Protein AF-F1DB81-F1 (afdb_monomer)

Nearest PDB structures (foldseek):
  1gcc-assembly1_A  TM=9.177E-01  e=5.065E-04  Arabidopsis thaliana
  7et4-assembly3_G  TM=6.475E-01  e=7.269E-04  Arabidopsis thaliana
  7et4-assembly2_D  TM=6.167E-01  e=5.065E-04  Arabidopsis thaliana

Foldseek 3Di:
DDDDDDDDDPPPPPPPPQQDDPQAPQWGADDPPRKIWGWDDQPPDPPDIQTLDIDNDSVLSLLLRQLLQCLRCVDDDRPGSDPCSVVQQPRDHVVVDPDSVVSSVSSVVSSVVSVVVVVVVVVVVVDPDDDDDDDDDDDDDDDDDDDDDDDDDDDDDDDDDDDD

Solvent-accessible surface area (backbone atoms only — not comparable to full-atom values): 10761 Å² total; per-residue (Å²): 136,87,82,79,77,82,78,81,73,77,81,76,78,68,78,74,70,74,42,52,47,92,83,43,61,50,23,28,53,54,75,91,83,64,34,18,28,22,49,44,76,49,84,94,46,93,85,47,67,47,77,64,52,76,32,82,42,66,65,60,18,24,49,38,40,31,37,43,44,46,27,68,38,66,87,55,95,63,91,53,79,53,79,64,49,74,78,66,38,81,56,66,52,36,86,75,56,92,46,72,67,54,49,36,50,53,27,49,52,37,45,51,53,44,53,53,51,51,57,53,54,59,54,51,78,77,46,93,71,80,90,76,83,86,73,84,86,79,92,77,88,79,84,79,84,88,87,81,83,88,82,86,86,83,86,88,77,89,81,91,83,91,90,137

Structure (mmCIF, N/CA/C/O backbone):
data_AF-F1DB81-F1
#
_entry.id   AF-F1DB81-F1
#
loop_
_atom_site.group_PDB
_atom_site.id
_atom_site.type_symbol
_atom_site.label_atom_id
_atom_site.label_alt_id
_atom_site.label_comp_id
_atom_site.label_asym_id
_atom_site.label_entity_id
_atom_site.label_seq_id
_atom_site.pdbx_PDB_ins_code
_atom_site.Cartn_x
_atom_site.Cartn_y
_atom_site.Cartn_z
_atom_site.occupancy
_atom_site.B_iso_or_equiv
_atom_site.auth_seq_id
_atom_site.auth_comp_id
_atom_site.auth_asym_id
_atom_site.auth_atom_id
_atom_site.pdbx_PDB_model_num
ATOM 1 N N . VAL A 1 1 ? -4.536 -65.938 -5.714 1.00 48.25 1 VAL A N 1
ATOM 2 C CA . VAL A 1 1 ? -4.095 -64.899 -4.754 1.00 48.25 1 VAL A CA 1
ATOM 3 C C . VAL A 1 1 ? -4.473 -63.553 -5.351 1.00 48.25 1 VAL A C 1
ATOM 5 O O . VAL A 1 1 ? -3.865 -63.146 -6.329 1.00 48.25 1 VAL A O 1
ATOM 8 N N . CYS A 1 2 ? -5.563 -62.946 -4.883 1.00 40.62 2 CYS A N 1
ATOM 9 C CA . CYS A 1 2 ? -6.112 -61.720 -5.467 1.00 40.62 2 CYS A CA 1
ATOM 10 C C . CYS A 1 2 ? -5.434 -60.512 -4.812 1.00 40.62 2 CYS A C 1
ATOM 12 O O . CYS A 1 2 ? -5.670 -60.234 -3.641 1.00 40.62 2 CYS A O 1
ATOM 14 N N . THR A 1 3 ? -4.568 -59.813 -5.540 1.00 50.75 3 THR A N 1
ATOM 15 C CA . THR A 1 3 ? -3.914 -58.591 -5.060 1.00 50.75 3 THR A CA 1
ATOM 16 C C . THR A 1 3 ? -4.859 -57.403 -5.237 1.00 50.75 3 THR A C 1
ATOM 18 O O . THR A 1 3 ? -5.070 -56.932 -6.354 1.00 50.75 3 THR A O 1
ATOM 21 N N . SER A 1 4 ? -5.458 -56.929 -4.144 1.00 53.84 4 SER A N 1
ATOM 22 C C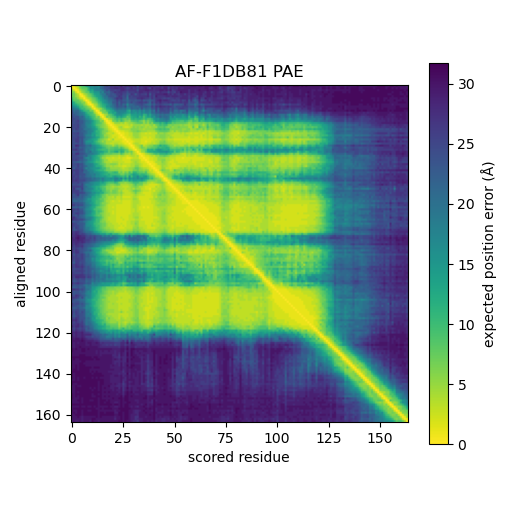A . SER A 1 4 ? -6.264 -55.705 -4.124 1.00 53.84 4 SER A CA 1
ATOM 23 C C . SER A 1 4 ? -5.370 -54.476 -4.315 1.00 53.84 4 SER A C 1
ATOM 25 O O . SER A 1 4 ? -4.452 -54.249 -3.526 1.00 53.84 4 SER A O 1
ATOM 27 N N . ALA A 1 5 ? -5.644 -53.670 -5.341 1.00 66.81 5 ALA A N 1
ATOM 28 C CA . ALA A 1 5 ? -4.980 -52.385 -5.546 1.00 66.81 5 ALA A CA 1
ATOM 29 C C . ALA A 1 5 ? -5.318 -51.398 -4.403 1.00 66.81 5 ALA A C 1
ATOM 31 O O . ALA A 1 5 ? -6.472 -51.358 -3.965 1.00 66.81 5 ALA A O 1
ATOM 32 N N . PRO A 1 6 ? -4.363 -50.580 -3.920 1.00 58.59 6 PRO A N 1
ATOM 33 C CA . PRO A 1 6 ? -4.634 -49.621 -2.857 1.00 58.59 6 PRO A CA 1
ATOM 34 C C . PRO A 1 6 ? -5.551 -48.495 -3.355 1.00 58.59 6 PRO A C 1
ATOM 36 O O . PRO A 1 6 ? -5.343 -47.911 -4.421 1.00 58.59 6 PRO A O 1
ATOM 39 N N . GLY A 1 7 ? -6.583 -48.195 -2.562 1.00 63.72 7 GLY A N 1
ATOM 40 C CA . GLY A 1 7 ? -7.580 -47.170 -2.857 1.00 63.72 7 GLY A CA 1
ATOM 41 C C . GLY A 1 7 ? -6.959 -45.787 -3.057 1.00 63.72 7 GLY A C 1
ATOM 42 O O . GLY A 1 7 ? -6.124 -45.332 -2.274 1.00 63.72 7 GLY A O 1
ATOM 43 N N . LYS A 1 8 ? -7.393 -45.098 -4.117 1.00 62.91 8 LYS A N 1
ATOM 44 C CA . LYS A 1 8 ? -7.055 -43.696 -4.387 1.00 62.91 8 LYS A CA 1
ATOM 45 C C . LYS A 1 8 ? -7.498 -42.849 -3.192 1.00 62.91 8 LYS A C 1
ATOM 47 O O . LYS A 1 8 ? -8.693 -42.723 -2.932 1.00 62.91 8 LYS A O 1
ATOM 52 N N . ARG A 1 9 ? -6.535 -42.279 -2.462 1.00 63.41 9 ARG A N 1
ATOM 53 C CA . ARG A 1 9 ? -6.805 -41.310 -1.389 1.00 63.41 9 ARG A CA 1
ATOM 54 C C . ARG A 1 9 ? -7.651 -40.177 -1.986 1.00 63.41 9 ARG A C 1
ATOM 56 O O . ARG A 1 9 ? -7.268 -39.672 -3.045 1.00 63.41 9 ARG A O 1
ATOM 63 N N . PRO A 1 10 ? -8.769 -39.766 -1.361 1.00 59.22 10 PRO A N 1
ATOM 64 C CA . PRO A 1 10 ? -9.491 -38.591 -1.822 1.00 59.22 10 PRO A CA 1
ATOM 65 C C . PRO A 1 10 ? -8.510 -37.421 -1.791 1.00 59.22 10 PRO A C 1
ATOM 67 O O . PRO A 1 10 ? -7.851 -37.195 -0.773 1.00 59.22 10 PRO A O 1
ATOM 70 N N . ALA A 1 11 ? -8.354 -36.733 -2.924 1.00 59.81 11 ALA A N 1
ATOM 71 C CA . ALA A 1 11 ? -7.532 -35.539 -3.007 1.00 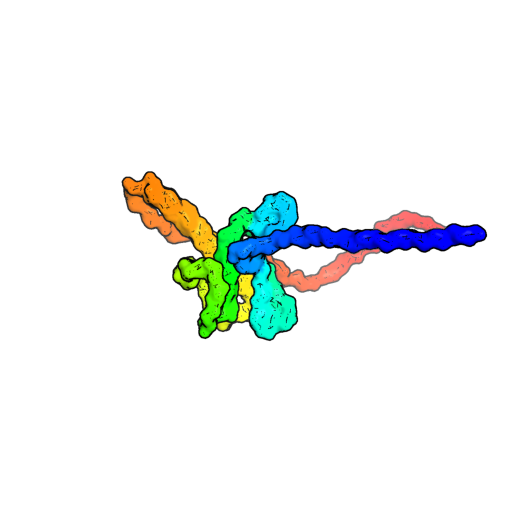59.81 11 ALA A CA 1
ATOM 72 C C . ALA A 1 11 ? -8.048 -34.568 -1.944 1.00 59.81 11 ALA A C 1
ATOM 74 O O . ALA A 1 11 ? -9.141 -34.014 -2.066 1.00 59.81 11 ALA A O 1
ATOM 75 N N . GLY A 1 12 ? -7.298 -34.443 -0.848 1.00 56.59 12 GLY A N 1
ATOM 76 C CA . GLY A 1 12 ? -7.622 -33.520 0.218 1.00 56.59 12 GLY A CA 1
ATOM 77 C C . GLY A 1 12 ? -7.656 -32.135 -0.398 1.00 56.59 12 GLY A C 1
ATOM 78 O O . GLY A 1 12 ? -6.609 -31.588 -0.735 1.00 56.59 12 GLY A O 1
ATOM 79 N N . ARG A 1 13 ? -8.859 -31.579 -0.567 1.00 59.16 13 ARG A N 1
ATOM 80 C CA . ARG A 1 13 ? -9.056 -30.153 -0.800 1.00 59.16 13 ARG A CA 1
ATOM 81 C C . ARG A 1 13 ? -8.531 -29.477 0.454 1.00 59.16 13 ARG A C 1
ATOM 83 O O . ARG A 1 13 ? -9.271 -29.274 1.416 1.00 59.16 13 ARG A O 1
ATOM 90 N N . THR A 1 14 ? -7.226 -29.213 0.481 1.00 56.59 14 THR A N 1
ATOM 91 C CA . THR A 1 14 ? -6.624 -28.354 1.484 1.00 56.59 14 THR A CA 1
ATOM 92 C C . THR A 1 14 ? -7.447 -27.085 1.418 1.00 56.59 14 THR A C 1
ATOM 94 O O . THR A 1 14 ? -7.587 -26.474 0.356 1.00 56.59 14 THR A O 1
ATOM 97 N N . LYS A 1 15 ? -8.137 -26.760 2.517 1.00 54.84 15 LYS A N 1
ATOM 98 C CA . LYS A 1 15 ? -8.812 -25.474 2.627 1.00 54.84 15 LYS A CA 1
ATOM 99 C C . LYS A 1 15 ? -7.695 -24.462 2.459 1.00 54.84 15 LYS A C 1
ATOM 101 O O . LYS A 1 15 ? -6.912 -24.271 3.387 1.00 54.84 15 LYS A O 1
ATOM 106 N N . PHE A 1 16 ? -7.554 -23.923 1.250 1.00 58.94 16 PHE A N 1
ATOM 107 C CA . PHE A 1 16 ? -6.657 -22.822 0.978 1.00 58.94 16 PHE A CA 1
ATOM 108 C C . PHE A 1 16 ? -7.147 -21.737 1.916 1.00 58.94 16 PHE A C 1
ATOM 110 O O . PHE A 1 16 ? -8.211 -21.160 1.699 1.00 58.94 16 PHE A O 1
ATOM 117 N N . ARG A 1 17 ? -6.467 -21.591 3.057 1.00 64.19 17 ARG A N 1
ATOM 118 C CA . ARG A 1 17 ? -6.752 -20.516 3.993 1.00 64.19 17 ARG A CA 1
ATOM 119 C C . ARG A 1 17 ? -6.442 -19.290 3.171 1.00 64.19 17 ARG A C 1
ATOM 121 O O . ARG A 1 17 ? -5.277 -19.048 2.860 1.00 64.19 17 ARG A O 1
ATOM 128 N N . GLU A 1 18 ? -7.489 -18.622 2.711 1.00 69.38 18 GLU A N 1
ATOM 129 C CA . GLU A 1 18 ? -7.356 -17.397 1.958 1.00 69.38 18 GLU A CA 1
ATOM 130 C C . GLU A 1 18 ? -6.604 -16.434 2.870 1.00 69.38 18 GLU A C 1
ATOM 132 O O . GLU A 1 18 ? -7.125 -15.927 3.856 1.00 69.38 18 GLU A O 1
ATOM 137 N N . THR A 1 19 ? -5.301 -16.308 2.618 1.00 78.69 19 THR A N 1
ATOM 138 C CA . THR A 1 19 ? -4.428 -15.426 3.397 1.00 78.69 19 THR A CA 1
ATOM 139 C C . THR A 1 19 ? -4.654 -13.979 3.001 1.00 78.69 19 THR A C 1
ATOM 141 O O . THR A 1 19 ? -4.080 -13.100 3.623 1.00 78.69 19 THR A O 1
ATOM 144 N N . ARG A 1 20 ? -5.452 -13.719 1.961 1.00 82.50 20 ARG A N 1
ATOM 145 C CA . ARG A 1 20 ? -5.791 -12.382 1.485 1.00 82.50 20 ARG A CA 1
ATOM 146 C C . ARG A 1 20 ? -6.930 -11.811 2.312 1.00 82.50 20 ARG A C 1
ATOM 148 O O . ARG A 1 20 ? -7.824 -12.541 2.731 1.00 82.50 20 ARG A O 1
ATOM 155 N N . HIS A 1 21 ? -6.888 -10.505 2.523 1.00 81.62 21 HIS A N 1
ATOM 156 C CA . HIS A 1 21 ? -8.014 -9.801 3.108 1.00 81.62 21 HIS A CA 1
ATOM 157 C C . HIS A 1 21 ? -9.181 -9.760 2.094 1.00 81.62 21 HIS A C 1
ATOM 159 O O . HIS A 1 21 ? -8.929 -9.500 0.918 1.00 81.62 21 HIS A O 1
ATOM 165 N N . PRO A 1 22 ? -10.442 -10.020 2.499 1.00 81.50 22 PRO A N 1
ATOM 166 C CA . PRO A 1 22 ? -11.581 -10.017 1.572 1.00 81.50 22 PRO A CA 1
ATOM 167 C C . PRO A 1 22 ? -11.945 -8.611 1.066 1.00 81.50 22 PRO A C 1
ATOM 169 O O . PRO A 1 22 ? -12.449 -8.473 -0.042 1.00 81.50 22 PRO A O 1
ATOM 172 N N . VAL A 1 23 ? -11.687 -7.580 1.877 1.00 86.56 23 VAL A N 1
ATOM 173 C CA . VAL A 1 23 ? -11.967 -6.167 1.549 1.00 86.56 23 VAL A CA 1
ATOM 174 C C . VAL A 1 23 ? -10.769 -5.485 0.878 1.00 86.56 23 VAL A C 1
ATOM 176 O O . VAL A 1 23 ? -10.869 -5.029 -0.257 1.00 86.56 23 VAL A O 1
ATOM 179 N N . TYR A 1 24 ? -9.621 -5.437 1.562 1.00 87.44 24 TYR A N 1
ATOM 180 C CA . TYR A 1 24 ? -8.445 -4.708 1.099 1.00 87.44 24 TYR A CA 1
ATOM 181 C C . TYR A 1 24 ? -7.582 -5.476 0.093 1.00 87.44 24 TYR A C 1
ATOM 183 O O . TYR A 1 24 ? -7.238 -6.649 0.272 1.00 87.44 24 TYR A O 1
ATOM 191 N N . ARG A 1 25 ? -7.159 -4.772 -0.956 1.00 85.94 25 ARG A N 1
ATOM 192 C CA . ARG A 1 25 ? -6.265 -5.267 -2.003 1.00 85.94 25 ARG A CA 1
ATOM 193 C C . ARG A 1 25 ? -4.816 -5.240 -1.531 1.00 85.94 25 ARG A C 1
ATOM 195 O O . ARG A 1 25 ? -4.398 -4.363 -0.788 1.00 85.94 25 ARG A O 1
ATOM 202 N N . GLY A 1 26 ? -4.037 -6.231 -1.965 1.00 86.06 26 GLY A N 1
ATOM 203 C CA . GLY A 1 26 ? -2.606 -6.333 -1.642 1.00 86.06 26 GLY A CA 1
ATOM 204 C C . GLY A 1 26 ? -2.286 -6.686 -0.185 1.00 86.06 26 GLY A C 1
ATOM 205 O O . GLY A 1 26 ? -1.126 -6.952 0.123 1.00 86.06 26 GLY A O 1
ATOM 206 N N . VAL A 1 27 ? -3.297 -6.775 0.685 1.00 90.38 27 VAL A N 1
ATOM 207 C CA . VAL A 1 27 ? -3.147 -7.130 2.097 1.00 90.38 27 VAL A CA 1
ATOM 208 C C . VAL A 1 27 ? -3.250 -8.639 2.290 1.00 90.38 27 VAL A C 1
ATOM 210 O O . VAL A 1 27 ? -4.198 -9.297 1.8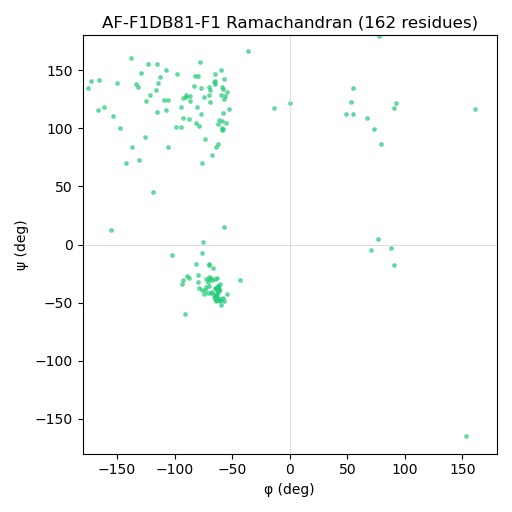42 1.00 90.38 27 VAL A O 1
ATOM 213 N N . ARG A 1 28 ? -2.261 -9.209 2.978 1.00 89.06 28 ARG A N 1
ATOM 214 C CA . ARG A 1 28 ? -2.196 -10.635 3.299 1.00 89.06 28 ARG A CA 1
ATOM 215 C C . ARG A 1 28 ? -1.827 -10.851 4.757 1.00 89.06 28 ARG A C 1
ATOM 217 O O . ARG A 1 28 ? -0.922 -10.210 5.269 1.00 89.06 28 ARG A O 1
ATOM 224 N N . ARG A 1 29 ? -2.476 -11.802 5.419 1.00 87.06 29 ARG A N 1
ATOM 225 C CA . ARG A 1 29 ? -2.147 -12.208 6.783 1.00 87.06 29 ARG A CA 1
ATOM 226 C C . ARG A 1 29 ? -1.052 -13.269 6.757 1.00 87.06 29 ARG A C 1
ATOM 228 O O . ARG A 1 29 ? -1.215 -14.312 6.115 1.00 87.06 29 ARG A O 1
ATOM 235 N N . ARG A 1 30 ? 0.066 -13.012 7.439 1.00 82.06 30 ARG A N 1
ATOM 236 C CA . ARG A 1 30 ? 1.189 -13.954 7.548 1.00 82.06 30 ARG A CA 1
ATOM 237 C C . ARG A 1 30 ? 1.256 -14.514 8.967 1.00 82.06 30 ARG A C 1
ATOM 239 O O . ARG A 1 30 ? 1.369 -13.776 9.937 1.00 82.06 30 ARG A O 1
ATOM 246 N N . GLY A 1 31 ? 1.231 -15.843 9.063 1.00 76.94 31 GLY A N 1
ATOM 247 C CA . GLY A 1 31 ? 1.359 -16.568 10.327 1.00 76.94 31 GLY A CA 1
ATOM 248 C C . GLY A 1 31 ? 0.092 -16.585 11.188 1.00 76.94 31 GLY A C 1
ATOM 249 O O . GLY A 1 31 ? -0.955 -16.047 10.828 1.00 76.94 31 GLY A O 1
ATOM 250 N N . ASN A 1 32 ? 0.203 -17.249 12.340 1.00 71.50 32 ASN A N 1
ATOM 251 C CA . ASN A 1 32 ? -0.880 -17.357 13.323 1.00 71.50 32 ASN A CA 1
ATOM 252 C C . ASN A 1 32 ? -0.983 -16.113 14.222 1.00 71.50 32 ASN A C 1
ATOM 254 O O . ASN A 1 32 ? -2.021 -15.903 14.833 1.00 71.50 32 ASN A O 1
ATOM 258 N N . ALA A 1 33 ? 0.064 -15.282 14.257 1.00 73.75 33 ALA A N 1
ATOM 259 C CA . ALA A 1 33 ? 0.179 -14.093 15.103 1.00 73.75 33 ALA A CA 1
ATOM 260 C C . ALA A 1 33 ? -0.653 -12.885 14.625 1.00 73.75 33 ALA A C 1
ATOM 262 O O . ALA A 1 33 ? -0.573 -11.818 15.214 1.00 73.75 33 ALA A O 1
ATOM 263 N N . GLY A 1 34 ? -1.420 -13.020 13.539 1.00 80.69 34 GLY A N 1
ATOM 264 C CA . GLY A 1 34 ? -2.315 -11.957 13.072 1.00 80.69 34 GLY A CA 1
ATOM 265 C C . GLY A 1 34 ? -1.645 -10.790 12.337 1.00 80.69 34 GLY A C 1
ATOM 266 O O . GLY A 1 34 ? -2.353 -9.873 11.947 1.00 80.69 34 GLY A O 1
ATOM 267 N N . ARG A 1 35 ? -0.330 -10.836 12.077 1.00 88.88 35 ARG A N 1
ATOM 268 C CA . ARG A 1 35 ? 0.391 -9.772 11.356 1.00 88.88 35 ARG A CA 1
ATOM 269 C C . ARG A 1 35 ? -0.075 -9.647 9.904 1.00 88.88 35 ARG A C 1
ATOM 271 O O . ARG A 1 35 ? -0.232 -10.651 9.192 1.00 88.88 35 ARG A O 1
ATOM 278 N N . TRP A 1 36 ? -0.224 -8.407 9.452 1.00 90.38 36 TRP A N 1
ATOM 279 C CA . TRP A 1 36 ? -0.595 -8.065 8.085 1.00 90.38 36 TRP A CA 1
ATOM 280 C C . TRP A 1 36 ? 0.638 -7.716 7.264 1.00 90.38 36 TRP A C 1
ATOM 282 O O . TRP A 1 36 ? 1.634 -7.206 7.763 1.00 90.38 36 TRP A O 1
ATOM 292 N N . VAL A 1 37 ? 0.600 -8.039 5.983 1.00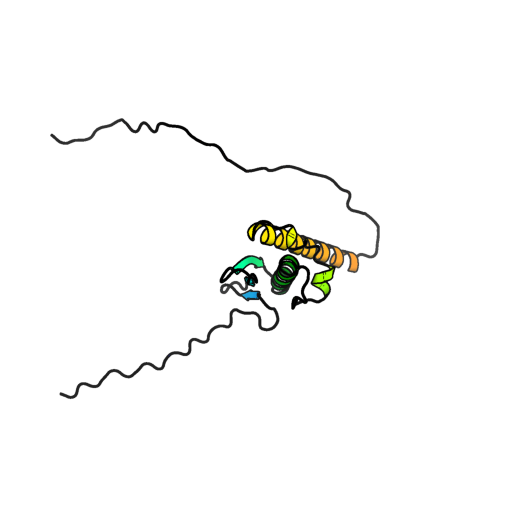 89.81 37 VAL A N 1
ATOM 293 C CA . VAL A 1 37 ? 1.687 -7.826 5.033 1.00 89.81 37 VAL A CA 1
ATOM 294 C C . VAL A 1 37 ? 1.099 -7.170 3.805 1.00 89.81 37 VAL A C 1
ATOM 296 O O . VAL A 1 37 ? 0.061 -7.623 3.318 1.00 89.81 37 VAL A O 1
ATOM 299 N N . CYS A 1 38 ? 1.775 -6.147 3.290 1.00 91.38 38 CYS A N 1
ATOM 300 C CA . CYS A 1 38 ? 1.409 -5.545 2.018 1.00 91.38 38 CYS A CA 1
ATOM 301 C C . CYS A 1 38 ? 2.395 -5.958 0.919 1.00 91.38 38 CYS A C 1
ATOM 303 O O . CYS A 1 38 ? 3.612 -5.791 1.048 1.00 91.38 38 CYS A O 1
ATOM 305 N N . GLU A 1 39 ? 1.849 -6.533 -0.151 1.00 87.94 39 GLU A N 1
ATOM 306 C CA . GLU A 1 39 ? 2.575 -6.959 -1.346 1.00 87.94 39 GLU A CA 1
ATOM 307 C C . GLU A 1 39 ? 1.939 -6.298 -2.574 1.00 87.94 39 GLU A C 1
ATOM 309 O O . GLU A 1 39 ? 0.747 -6.487 -2.844 1.00 87.94 39 GLU A O 1
ATOM 314 N N . VAL A 1 40 ? 2.738 -5.557 -3.344 1.00 87.31 40 VAL A N 1
ATOM 315 C CA . VAL A 1 40 ? 2.275 -4.836 -4.539 1.00 87.31 40 VAL A CA 1
ATOM 316 C C . VAL A 1 40 ? 2.924 -5.414 -5.785 1.00 87.31 40 VAL A C 1
ATOM 318 O O . VAL A 1 40 ? 4.106 -5.755 -5.796 1.00 87.31 40 VAL A O 1
ATOM 321 N N . ARG A 1 41 ? 2.145 -5.552 -6.860 1.00 82.94 41 ARG A N 1
ATOM 322 C CA . ARG A 1 41 ? 2.681 -5.927 -8.172 1.00 82.94 41 ARG A CA 1
ATOM 323 C C . ARG A 1 41 ? 3.055 -4.670 -8.929 1.00 82.94 41 ARG A C 1
ATOM 325 O O . ARG A 1 41 ? 2.207 -3.805 -9.111 1.00 82.94 41 ARG A O 1
ATOM 332 N N . VAL A 1 42 ? 4.292 -4.617 -9.403 1.00 79.06 42 VAL A N 1
ATOM 333 C CA . VAL A 1 42 ? 4.775 -3.477 -10.178 1.00 79.06 42 VAL A CA 1
ATOM 334 C C . VAL A 1 42 ? 4.291 -3.628 -11.625 1.00 79.06 42 VAL A C 1
ATOM 336 O O . VAL A 1 42 ? 4.645 -4.619 -12.276 1.00 79.06 42 VAL A O 1
ATOM 339 N N . PRO A 1 43 ? 3.475 -2.698 -12.154 1.00 70.56 43 PRO A N 1
ATOM 340 C CA . PRO A 1 43 ? 3.119 -2.711 -13.566 1.00 70.56 43 PRO A CA 1
ATOM 341 C C . PRO A 1 43 ? 4.370 -2.428 -14.412 1.00 70.56 43 PRO A C 1
ATOM 343 O O . PRO A 1 43 ? 5.221 -1.627 -14.046 1.00 70.56 43 PRO A O 1
ATOM 346 N N . GLY A 1 44 ? 4.528 -3.128 -15.536 1.00 68.62 44 GLY A N 1
ATOM 347 C CA . GLY A 1 44 ? 5.656 -2.923 -16.456 1.00 68.62 44 GLY A CA 1
ATOM 348 C C . GLY A 1 44 ? 6.908 -3.774 -16.196 1.00 68.62 44 GLY A C 1
ATOM 349 O O . GLY A 1 44 ? 7.679 -3.989 -17.129 1.00 68.62 44 GLY A O 1
ATOM 350 N N . ARG A 1 45 ? 7.090 -4.366 -15.005 1.00 70.00 45 ARG A N 1
ATOM 351 C CA . ARG A 1 45 ? 8.133 -5.388 -14.774 1.00 70.00 45 ARG A CA 1
ATOM 352 C C . ARG A 1 45 ? 7.510 -6.775 -14.631 1.00 70.00 45 ARG A C 1
ATOM 354 O O . ARG A 1 45 ? 6.751 -7.041 -13.701 1.00 70.00 45 ARG A O 1
ATOM 361 N N . ARG A 1 46 ? 7.820 -7.688 -15.561 1.00 60.62 46 ARG A N 1
ATOM 362 C CA . ARG A 1 46 ? 7.297 -9.065 -15.536 1.00 60.62 46 ARG A CA 1
ATOM 363 C C . ARG A 1 46 ? 7.762 -9.787 -14.267 1.00 60.62 46 ARG A C 1
ATOM 365 O O . ARG A 1 46 ? 8.917 -10.171 -14.156 1.00 60.62 46 ARG A O 1
ATOM 372 N N . GLY A 1 47 ? 6.834 -9.998 -13.335 1.00 68.19 47 GLY A N 1
ATOM 373 C CA . GLY A 1 47 ? 7.037 -10.840 -12.154 1.00 68.19 47 GLY A CA 1
ATOM 374 C C . GLY A 1 47 ? 7.630 -10.143 -10.927 1.00 68.19 47 GLY A C 1
ATOM 375 O O . GLY A 1 47 ? 7.710 -10.784 -9.879 1.00 68.19 47 GLY A O 1
ATOM 376 N N . SER A 1 48 ? 7.981 -8.857 -11.005 1.00 78.94 48 SER A N 1
ATOM 377 C CA . SER A 1 48 ? 8.500 -8.117 -9.850 1.00 78.94 48 SER A CA 1
ATOM 378 C C . SER A 1 48 ? 7.378 -7.784 -8.865 1.00 78.94 48 SER A C 1
ATOM 380 O O . SER A 1 48 ? 6.344 -7.212 -9.221 1.00 78.94 48 SER A O 1
ATOM 382 N N . ARG A 1 49 ? 7.589 -8.164 -7.606 1.00 84.88 49 ARG A N 1
ATOM 383 C CA . ARG A 1 49 ? 6.697 -7.880 -6.481 1.00 84.88 49 ARG A CA 1
ATOM 384 C C . ARG A 1 49 ? 7.452 -7.001 -5.506 1.00 84.88 49 ARG A C 1
ATOM 386 O O . ARG A 1 49 ? 8.592 -7.311 -5.175 1.00 84.88 49 ARG A O 1
ATOM 393 N N . LEU A 1 50 ? 6.807 -5.939 -5.053 1.00 86.50 50 LEU A N 1
ATOM 394 C CA . LEU A 1 50 ? 7.325 -5.083 -4.007 1.00 86.50 50 LEU A CA 1
ATOM 395 C C . LEU A 1 50 ? 6.758 -5.549 -2.670 1.00 86.50 50 LEU A C 1
ATOM 397 O O . LEU A 1 50 ? 5.541 -5.554 -2.468 1.00 86.50 50 LEU A O 1
ATOM 401 N N . TRP A 1 51 ? 7.645 -5.967 -1.773 1.00 88.44 51 TRP A N 1
ATOM 402 C CA . TRP A 1 51 ? 7.281 -6.256 -0.396 1.00 88.44 51 TRP A CA 1
ATOM 403 C C . TRP A 1 51 ? 7.513 -4.998 0.436 1.00 88.44 51 TRP A C 1
ATOM 405 O O . TRP A 1 51 ? 8.655 -4.618 0.664 1.00 88.44 51 TRP A O 1
ATOM 415 N N . LEU A 1 52 ? 6.431 -4.348 0.867 1.00 87.06 52 LEU A N 1
ATOM 416 C CA . LEU A 1 52 ? 6.519 -3.070 1.578 1.00 87.06 52 LEU A CA 1
ATOM 417 C C . LEU A 1 52 ? 6.956 -3.251 3.032 1.00 87.06 52 LEU A C 1
ATOM 419 O O . LEU A 1 52 ? 7.784 -2.504 3.542 1.00 87.06 52 LEU A O 1
ATOM 423 N N . GLY A 1 53 ? 6.449 -4.296 3.681 1.00 88.06 53 GLY A N 1
ATOM 424 C CA . GLY A 1 53 ? 6.751 -4.589 5.074 1.00 88.06 53 GLY A CA 1
ATOM 425 C C . GLY A 1 53 ? 5.625 -5.359 5.744 1.00 88.06 53 GLY A C 1
ATOM 426 O O . GLY A 1 53 ? 4.755 -5.933 5.079 1.00 88.06 53 GLY A O 1
ATOM 427 N N . THR A 1 54 ? 5.665 -5.393 7.072 1.00 90.56 54 THR A N 1
ATOM 428 C CA . THR A 1 54 ? 4.635 -6.022 7.900 1.00 90.56 54 THR A CA 1
ATOM 429 C C . THR A 1 54 ? 4.030 -5.002 8.847 1.00 90.56 54 THR A C 1
ATOM 431 O O . THR A 1 54 ? 4.768 -4.368 9.594 1.00 90.56 54 THR A O 1
ATOM 434 N N . PHE A 1 55 ? 2.709 -4.918 8.867 1.00 90.19 55 PHE A N 1
ATOM 435 C CA . PHE A 1 55 ? 1.931 -3.972 9.653 1.00 90.19 55 PHE A CA 1
ATOM 436 C C . PHE A 1 55 ? 1.088 -4.706 10.700 1.00 90.19 55 PHE A C 1
ATOM 438 O O . PHE A 1 55 ? 0.753 -5.887 10.538 1.00 90.19 55 PHE A O 1
ATOM 445 N N . ASP A 1 56 ? 0.752 -4.000 11.775 1.00 89.44 56 ASP A N 1
ATOM 446 C CA . ASP A 1 56 ? -0.117 -4.507 12.840 1.00 89.44 56 ASP A CA 1
ATOM 447 C C . ASP A 1 56 ? -1.599 -4.439 12.482 1.00 89.44 56 ASP A C 1
ATOM 449 O O . ASP A 1 56 ? -2.366 -5.333 12.839 1.00 89.44 56 ASP A O 1
ATOM 453 N N . THR A 1 57 ? -1.995 -3.434 11.702 1.00 90.69 57 THR A N 1
ATOM 454 C CA . THR A 1 57 ? -3.374 -3.238 11.250 1.00 90.69 57 THR A CA 1
ATOM 455 C C . THR A 1 57 ? -3.522 -3.563 9.764 1.00 90.69 57 THR A C 1
ATOM 457 O O . THR A 1 57 ? -2.580 -3.435 8.970 1.00 90.69 57 THR A O 1
ATOM 460 N N . ALA A 1 58 ? -4.716 -4.013 9.372 1.00 90.88 58 ALA A N 1
ATOM 461 C CA . ALA A 1 58 ? -5.023 -4.268 7.966 1.00 90.88 58 ALA A CA 1
ATOM 462 C C . ALA A 1 58 ? -5.136 -2.945 7.195 1.00 90.88 58 ALA A C 1
ATOM 464 O O . ALA A 1 58 ? -4.758 -2.866 6.028 1.00 90.88 58 ALA A O 1
ATOM 465 N N . GLU A 1 59 ? -5.602 -1.905 7.880 1.00 91.25 59 GLU A N 1
ATOM 466 C CA . GLU A 1 59 ? -5.800 -0.546 7.400 1.00 91.25 59 GLU A CA 1
ATOM 467 C C . GLU A 1 59 ? -4.465 0.107 7.034 1.00 91.25 59 GLU A C 1
ATOM 469 O O . GLU A 1 59 ? -4.336 0.639 5.934 1.00 91.25 59 GLU A O 1
ATOM 474 N N . ALA A 1 60 ? -3.443 0.010 7.896 1.00 90.69 60 ALA A N 1
ATOM 475 C CA . ALA A 1 60 ? -2.110 0.528 7.582 1.00 90.69 60 ALA A CA 1
ATOM 476 C C . ALA A 1 60 ? -1.494 -0.210 6.386 1.00 90.69 60 ALA A C 1
ATOM 478 O O . ALA A 1 60 ? -0.942 0.416 5.482 1.00 90.69 60 ALA A O 1
ATOM 479 N N . ALA A 1 61 ? -1.657 -1.537 6.322 1.00 92.69 61 ALA A N 1
ATOM 480 C CA . ALA A 1 61 ? -1.201 -2.320 5.175 1.00 92.69 61 ALA A CA 1
ATOM 481 C C . ALA A 1 61 ? -1.912 -1.916 3.871 1.00 92.69 61 ALA A C 1
ATOM 483 O O . ALA A 1 61 ? -1.281 -1.860 2.814 1.00 92.69 61 ALA A O 1
ATOM 484 N N . ALA A 1 62 ? -3.213 -1.632 3.936 1.00 91.81 62 ALA A N 1
ATOM 485 C CA . ALA A 1 62 ? -4.003 -1.169 2.802 1.00 91.81 62 ALA A CA 1
ATOM 486 C C . ALA A 1 62 ? -3.594 0.247 2.365 1.00 91.81 62 ALA A C 1
ATOM 488 O O . ALA A 1 62 ? -3.394 0.475 1.176 1.00 91.81 62 ALA A O 1
ATOM 489 N N . ARG A 1 63 ? -3.344 1.166 3.304 1.00 91.19 63 ARG A N 1
ATOM 490 C CA . ARG A 1 63 ? -2.817 2.506 2.989 1.00 91.19 63 ARG A CA 1
ATOM 491 C C . ARG A 1 63 ? -1.423 2.451 2.369 1.00 91.19 63 ARG A C 1
ATOM 493 O O . ARG A 1 63 ? -1.156 3.181 1.424 1.00 91.19 63 ARG A O 1
ATOM 500 N N . ALA A 1 64 ? -0.564 1.536 2.818 1.00 91.88 64 ALA A N 1
ATOM 501 C CA . ALA A 1 64 ? 0.725 1.295 2.172 1.00 91.88 64 ALA A CA 1
ATOM 502 C C . ALA A 1 64 ? 0.563 0.809 0.721 1.00 91.88 64 ALA A C 1
ATOM 504 O O . ALA A 1 64 ? 1.347 1.184 -0.155 1.00 91.88 64 ALA A O 1
ATOM 505 N N . ASN A 1 65 ? -0.477 0.009 0.439 1.00 90.38 65 ASN A N 1
ATOM 506 C CA . ASN A 1 65 ? -0.822 -0.365 -0.933 1.00 90.38 65 ASN A CA 1
ATOM 507 C C . ASN A 1 65 ? -1.162 0.878 -1.759 1.00 90.38 65 ASN A C 1
ATOM 509 O O . ASN A 1 65 ? -0.605 1.055 -2.838 1.00 90.38 65 ASN A O 1
ATOM 513 N N . ASP A 1 66 ? -2.016 1.745 -1.220 1.00 89.69 66 ASP A N 1
ATOM 514 C CA . ASP A 1 66 ? -2.500 2.940 -1.906 1.00 89.69 66 ASP A CA 1
ATOM 515 C C . ASP A 1 66 ? -1.364 3.932 -2.183 1.00 89.69 66 ASP A C 1
ATOM 517 O O . ASP A 1 66 ? -1.190 4.346 -3.328 1.00 89.69 66 ASP A O 1
ATOM 521 N N . ALA A 1 67 ? -0.511 4.207 -1.190 1.00 89.31 67 ALA A N 1
ATOM 522 C CA . ALA A 1 67 ? 0.713 4.996 -1.355 1.00 89.31 67 ALA A CA 1
ATOM 523 C C . ALA A 1 67 ? 1.614 4.438 -2.463 1.00 89.31 67 ALA A C 1
ATOM 525 O O . ALA A 1 67 ? 2.119 5.185 -3.295 1.00 89.31 67 ALA A O 1
ATOM 526 N N . THR A 1 68 ? 1.778 3.116 -2.527 1.00 88.50 68 THR A N 1
ATOM 527 C CA . THR A 1 68 ? 2.574 2.485 -3.589 1.00 88.50 68 THR A CA 1
ATOM 528 C C . THR A 1 68 ? 1.916 2.634 -4.952 1.00 88.50 68 THR A C 1
ATOM 530 O O . THR A 1 68 ? 2.593 2.859 -5.948 1.00 88.50 68 THR A O 1
ATOM 533 N N . MET A 1 69 ? 0.597 2.486 -5.031 1.00 85.44 69 MET A N 1
ATOM 534 C CA . MET A 1 69 ? -0.129 2.641 -6.287 1.00 85.44 69 MET A CA 1
ATOM 535 C C . MET A 1 69 ? -0.041 4.081 -6.800 1.00 85.44 69 MET A C 1
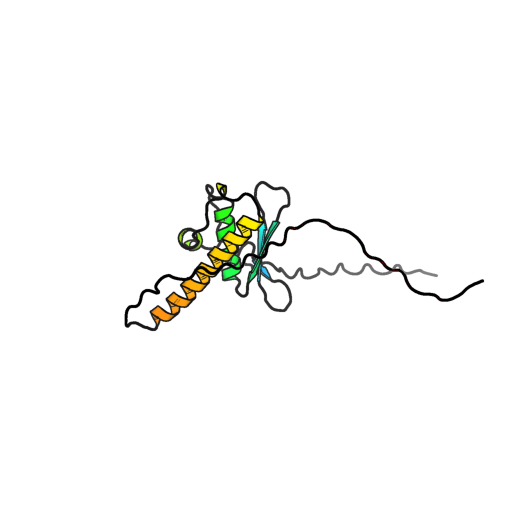ATOM 537 O O . MET A 1 69 ? 0.133 4.268 -8.001 1.00 85.44 69 MET A O 1
ATOM 541 N N . ILE A 1 70 ? -0.079 5.071 -5.906 1.00 83.81 70 ILE A N 1
ATOM 542 C CA . ILE A 1 70 ? 0.176 6.483 -6.222 1.00 83.81 70 ILE A CA 1
ATOM 543 C C . ILE A 1 70 ? 1.625 6.662 -6.700 1.00 83.81 70 ILE A C 1
ATOM 545 O O . ILE A 1 70 ? 1.852 7.214 -7.778 1.00 83.81 70 ILE A O 1
ATOM 549 N N . ALA A 1 71 ? 2.591 6.102 -5.963 1.00 84.25 71 ALA A N 1
ATOM 550 C CA . ALA A 1 71 ? 4.012 6.148 -6.305 1.00 84.25 71 ALA A CA 1
ATOM 551 C C . ALA A 1 71 ? 4.325 5.497 -7.654 1.00 84.25 71 ALA A C 1
ATOM 553 O O . ALA A 1 71 ? 5.243 5.926 -8.330 1.00 84.25 71 ALA A O 1
ATOM 554 N N . LEU A 1 72 ? 3.614 4.438 -8.050 1.00 81.19 72 LEU A N 1
ATOM 555 C CA . LEU A 1 72 ? 3.891 3.702 -9.287 1.00 81.19 72 LEU A CA 1
ATOM 556 C C . LEU A 1 72 ? 3.077 4.213 -10.483 1.00 81.19 72 LEU A C 1
ATOM 558 O O . LEU A 1 72 ? 3.552 4.131 -11.614 1.00 81.19 72 LEU A O 1
ATOM 562 N N . ASN A 1 73 ? 1.870 4.737 -10.257 1.00 75.44 73 ASN A N 1
ATOM 563 C CA . ASN A 1 73 ? 0.919 5.105 -11.310 1.00 75.44 73 ASN A CA 1
ATOM 564 C C . ASN A 1 73 ? 0.575 6.600 -11.296 1.00 75.44 73 ASN A C 1
ATOM 566 O O . ASN A 1 73 ? -0.594 6.947 -11.461 1.00 75.44 73 ASN A O 1
ATOM 570 N N . ALA A 1 74 ? 1.575 7.475 -11.163 1.00 58.38 74 ALA A N 1
ATOM 571 C CA . ALA A 1 74 ? 1.454 8.938 -11.038 1.00 58.38 74 ALA A CA 1
ATOM 572 C C . ALA A 1 74 ? 0.710 9.697 -12.178 1.00 58.38 74 ALA A C 1
ATOM 574 O O . ALA A 1 74 ? 0.807 10.915 -12.274 1.00 58.38 74 ALA A O 1
ATOM 575 N N . GLY A 1 75 ? -0.041 9.012 -13.045 1.00 52.84 75 GLY A N 1
ATOM 576 C CA . GLY A 1 75 ? -0.901 9.612 -14.069 1.00 52.84 75 GLY A CA 1
ATOM 577 C C . GLY A 1 75 ? -2.077 8.740 -14.535 1.00 52.84 75 GLY A C 1
ATOM 578 O O . GLY A 1 75 ? -2.679 9.052 -15.558 1.00 52.84 75 GLY A O 1
ATOM 579 N N . GLY A 1 76 ? -2.410 7.643 -13.841 1.00 58.00 76 GLY A N 1
ATOM 580 C CA . GLY A 1 76 ? -3.535 6.767 -14.196 1.00 58.00 76 GLY A CA 1
ATOM 581 C C . GLY A 1 76 ? -4.537 6.612 -13.053 1.00 58.00 76 GLY A C 1
ATOM 582 O O . GLY A 1 76 ? -4.168 6.746 -11.891 1.00 58.00 76 GLY A O 1
ATOM 583 N N . ALA A 1 77 ? -5.797 6.290 -13.372 1.00 59.12 77 ALA A N 1
ATOM 584 C CA . ALA A 1 77 ? -6.822 5.951 -12.382 1.00 59.12 77 ALA A CA 1
ATOM 585 C C . ALA A 1 77 ? -6.438 4.656 -11.640 1.00 59.12 77 ALA A C 1
ATOM 587 O O . ALA A 1 77 ? -6.832 3.550 -12.017 1.00 59.12 77 ALA A O 1
ATOM 588 N N . ALA A 1 78 ? -5.603 4.784 -10.612 1.00 67.50 78 ALA A N 1
ATOM 589 C CA . ALA A 1 78 ? -5.235 3.683 -9.748 1.00 67.50 78 ALA A CA 1
ATOM 590 C C . ALA A 1 78 ? -6.446 3.293 -8.893 1.00 67.50 78 ALA A C 1
ATOM 592 O O . ALA A 1 78 ? -7.064 4.135 -8.247 1.00 67.50 78 ALA A O 1
ATOM 593 N N . CYS A 1 79 ? -6.798 2.007 -8.883 1.00 74.69 79 CYS A N 1
ATOM 594 C CA . CYS A 1 79 ? -7.813 1.497 -7.967 1.00 74.69 79 CYS A CA 1
ATOM 595 C C . CYS A 1 79 ? -7.233 1.441 -6.548 1.00 74.69 79 CYS A C 1
ATOM 597 O O . CYS A 1 79 ? -6.625 0.433 -6.181 1.00 74.69 79 CYS A O 1
ATOM 599 N N . LEU A 1 80 ? -7.408 2.524 -5.792 1.00 85.44 80 LEU A N 1
ATOM 600 C CA . LEU A 1 80 ? -7.042 2.622 -4.378 1.00 85.44 80 LEU A CA 1
ATOM 601 C C . LEU A 1 80 ? -8.088 1.921 -3.496 1.00 85.44 80 LEU A C 1
ATOM 603 O O . LEU A 1 80 ? -9.234 1.720 -3.908 1.00 85.44 80 LEU A O 1
ATOM 607 N N . ASN A 1 81 ? -7.687 1.516 -2.293 1.00 86.31 81 ASN A N 1
ATOM 608 C CA . ASN A 1 81 ? -8.585 0.982 -1.273 1.00 86.31 81 ASN A CA 1
ATOM 609 C C . ASN A 1 81 ? -9.333 2.107 -0.551 1.00 86.31 81 ASN A C 1
ATOM 611 O O . ASN A 1 81 ? -10.512 1.941 -0.241 1.00 86.31 81 ASN A O 1
ATOM 615 N N . PHE A 1 82 ? -8.663 3.237 -0.316 1.00 85.88 82 PHE A N 1
ATOM 616 C CA . PHE A 1 82 ? -9.244 4.433 0.282 1.00 85.88 82 PHE A CA 1
ATOM 617 C C . PHE A 1 82 ? -9.290 5.585 -0.731 1.00 85.88 82 PHE A C 1
ATOM 619 O O . PHE A 1 82 ? -8.402 5.739 -1.564 1.00 85.88 82 PHE A O 1
ATOM 626 N N . ALA A 1 83 ? -10.335 6.412 -0.669 1.00 82.00 83 ALA A N 1
ATOM 627 C CA . ALA A 1 83 ? -10.385 7.647 -1.455 1.00 82.00 83 ALA A CA 1
ATOM 628 C C . ALA A 1 83 ? -9.443 8.701 -0.847 1.00 82.00 83 ALA A C 1
ATOM 630 O O . ALA A 1 83 ? -8.642 9.312 -1.550 1.00 82.00 83 ALA A O 1
ATOM 631 N N . ASP A 1 84 ? -9.459 8.809 0.482 1.00 82.81 84 ASP A N 1
ATOM 632 C CA . ASP A 1 84 ? -8.718 9.816 1.246 1.00 82.81 84 ASP A CA 1
ATOM 633 C C . ASP A 1 84 ? -7.196 9.638 1.162 1.00 82.81 84 ASP A C 1
ATOM 635 O O . ASP A 1 84 ? -6.433 10.563 1.429 1.00 82.81 84 ASP A O 1
ATOM 639 N N . SER A 1 85 ? -6.716 8.446 0.794 1.00 79.56 85 SER A N 1
ATOM 640 C CA . SER A 1 85 ? -5.279 8.185 0.679 1.00 79.56 85 SER A CA 1
ATOM 641 C C . SER A 1 85 ? -4.606 9.030 -0.398 1.00 79.56 85 SER A C 1
ATOM 643 O O . SER A 1 85 ? -3.429 9.329 -0.254 1.00 79.56 85 SER A O 1
ATOM 645 N N . ALA A 1 86 ? -5.330 9.427 -1.449 1.00 75.50 86 ALA A N 1
ATOM 646 C CA . ALA A 1 86 ? -4.770 10.267 -2.506 1.00 75.50 86 ALA A CA 1
ATOM 647 C C . ALA A 1 86 ? -4.439 11.688 -2.020 1.00 75.50 86 ALA A C 1
ATOM 649 O O . ALA A 1 86 ? -3.499 12.297 -2.518 1.00 75.50 86 ALA A O 1
ATOM 650 N N . GLU A 1 87 ? -5.197 12.199 -1.048 1.00 73.25 87 GLU A N 1
ATOM 651 C CA . GLU A 1 87 ? -5.015 13.544 -0.492 1.00 73.25 87 GLU A CA 1
ATOM 652 C C . GLU A 1 87 ? -4.115 13.533 0.749 1.00 73.25 87 GLU A C 1
ATOM 654 O O . GLU A 1 87 ? -3.347 14.464 0.979 1.00 73.25 87 GLU A O 1
ATOM 659 N N . LEU A 1 88 ? -4.195 12.467 1.552 1.00 74.25 88 LEU A N 1
ATOM 660 C CA . LEU A 1 88 ? -3.507 12.377 2.841 1.00 74.25 88 LEU A CA 1
ATOM 661 C C . LEU A 1 88 ? -2.082 11.823 2.735 1.00 74.25 88 LEU A C 1
ATOM 663 O O . LEU A 1 88 ? -1.244 12.158 3.573 1.00 74.25 88 LEU A O 1
ATOM 667 N N . LEU A 1 89 ? -1.795 10.973 1.743 1.00 75.88 89 LEU A N 1
ATOM 668 C CA . LEU A 1 89 ? -0.461 10.402 1.546 1.00 75.88 89 LEU A CA 1
ATOM 669 C C . LEU A 1 89 ? 0.305 11.269 0.544 1.00 75.88 89 LEU A C 1
ATOM 671 O O . LEU A 1 89 ? 0.111 11.171 -0.666 1.00 75.88 89 LEU A O 1
ATOM 675 N N . ALA A 1 90 ? 1.199 12.113 1.059 1.00 68.81 90 ALA A N 1
ATOM 676 C CA . ALA A 1 90 ? 2.084 12.951 0.255 1.00 68.81 90 ALA A CA 1
ATOM 677 C C . ALA A 1 90 ? 3.239 12.117 -0.327 1.00 68.81 90 ALA A C 1
ATOM 679 O O . ALA A 1 90 ? 4.385 12.232 0.100 1.00 68.81 90 ALA A O 1
ATOM 680 N N . VAL A 1 91 ? 2.932 11.234 -1.278 1.00 71.81 91 VAL A N 1
ATOM 681 C CA . VAL A 1 91 ? 3.939 10.375 -1.912 1.00 71.81 91 VAL A CA 1
ATOM 682 C C . VAL A 1 91 ? 4.468 11.052 -3.179 1.00 71.81 91 VAL A C 1
ATOM 684 O O . VAL A 1 91 ? 3.663 11.419 -4.041 1.00 71.81 91 VAL A O 1
ATOM 687 N N . PRO A 1 92 ? 5.796 11.232 -3.324 1.00 67.00 92 PRO A N 1
ATOM 688 C CA . PRO A 1 92 ? 6.360 11.813 -4.532 1.00 67.00 92 PRO A CA 1
ATOM 689 C C . PRO A 1 92 ? 6.025 10.993 -5.789 1.00 67.00 92 PRO A C 1
ATOM 691 O O . PRO A 1 92 ? 5.817 9.780 -5.750 1.00 67.00 92 PRO A O 1
ATOM 694 N N . ALA A 1 93 ? 5.937 11.678 -6.930 1.00 66.38 93 ALA A N 1
ATOM 695 C CA . ALA A 1 93 ? 5.537 11.069 -8.193 1.00 66.38 93 ALA A CA 1
ATOM 696 C C . ALA A 1 93 ? 6.550 10.022 -8.690 1.00 66.38 93 ALA A C 1
ATOM 698 O O . ALA A 1 93 ? 7.757 10.204 -8.575 1.00 66.38 93 ALA A O 1
ATOM 699 N N . ALA A 1 94 ? 6.049 8.982 -9.365 1.00 65.19 94 ALA A N 1
ATOM 700 C CA . ALA A 1 94 ? 6.801 7.847 -9.918 1.00 65.19 94 ALA A CA 1
ATOM 701 C C . ALA A 1 94 ? 8.121 8.178 -10.629 1.00 65.19 94 ALA A C 1
ATOM 703 O O . ALA A 1 94 ? 9.039 7.361 -10.642 1.00 65.19 94 ALA A O 1
ATOM 704 N N . SER A 1 95 ? 8.213 9.357 -11.248 1.00 61.25 95 SER A N 1
ATOM 705 C CA . SER A 1 95 ? 9.383 9.801 -12.003 1.00 61.25 95 SER A CA 1
ATOM 706 C C . SER A 1 95 ? 10.609 10.108 -11.143 1.00 61.25 95 SER A C 1
ATOM 708 O O . SER A 1 95 ? 11.703 10.205 -11.698 1.00 61.25 95 SER A O 1
ATOM 710 N N . SER A 1 96 ? 10.457 10.293 -9.827 1.00 66.75 96 SER A N 1
ATOM 711 C CA . SER A 1 96 ? 11.593 10.561 -8.938 1.00 66.75 96 SER A CA 1
ATOM 712 C C . SER A 1 96 ? 12.372 9.300 -8.571 1.00 66.75 96 SER A C 1
ATOM 714 O O . SER A 1 96 ? 13.565 9.394 -8.304 1.00 66.75 96 SER A O 1
ATOM 716 N N . TYR A 1 97 ? 11.735 8.127 -8.591 1.00 75.06 97 TYR A N 1
ATOM 717 C CA . TYR A 1 97 ? 12.336 6.918 -8.037 1.00 75.06 97 TYR A CA 1
ATOM 718 C C . TYR A 1 97 ? 13.221 6.181 -9.041 1.00 75.06 97 TYR A C 1
ATOM 720 O O . TYR A 1 97 ? 12.802 5.821 -10.145 1.00 75.06 97 TYR A O 1
ATOM 728 N N . ARG A 1 98 ? 14.458 5.894 -8.631 1.00 77.12 98 ARG A N 1
ATOM 729 C CA . ARG A 1 98 ? 15.439 5.129 -9.417 1.00 77.12 98 ARG A CA 1
ATOM 730 C C . ARG A 1 98 ? 15.328 3.627 -9.153 1.00 77.12 98 ARG A C 1
ATOM 732 O O . ARG A 1 98 ? 15.664 2.825 -10.027 1.00 77.12 98 ARG A O 1
ATOM 739 N N . SER A 1 99 ? 14.848 3.237 -7.969 1.00 84.06 99 SER A N 1
ATOM 740 C CA . SER A 1 99 ? 14.773 1.841 -7.521 1.00 84.06 99 SER A CA 1
ATOM 741 C C . SER A 1 99 ? 13.454 1.506 -6.813 1.00 84.06 99 SER A C 1
ATOM 743 O O . SER A 1 99 ? 12.743 2.385 -6.335 1.00 84.06 99 SER A O 1
ATOM 745 N N . LEU A 1 100 ? 13.120 0.212 -6.735 1.00 83.12 100 LEU A N 1
ATOM 746 C CA . LEU A 1 100 ? 11.945 -0.254 -5.987 1.00 83.12 100 LEU A CA 1
ATOM 747 C C . LEU A 1 100 ? 12.118 -0.109 -4.469 1.00 83.12 100 LEU A C 1
ATOM 749 O O . LEU A 1 100 ? 11.126 0.062 -3.765 1.00 83.12 100 LEU A O 1
ATOM 753 N N . ASP A 1 101 ? 13.353 -0.165 -3.974 1.00 85.75 101 ASP A N 1
ATOM 754 C CA . ASP A 1 101 ? 13.651 0.018 -2.552 1.00 85.75 101 ASP A CA 1
ATOM 755 C C . ASP A 1 101 ? 13.426 1.469 -2.117 1.00 85.75 101 ASP A C 1
ATOM 757 O O . ASP A 1 101 ? 12.886 1.711 -1.042 1.00 85.75 101 ASP A O 1
ATOM 761 N N . GLU A 1 102 ? 13.730 2.430 -2.990 1.00 87.06 102 GLU A N 1
ATOM 762 C CA . GLU A 1 102 ? 13.441 3.850 -2.768 1.00 87.06 102 GLU A CA 1
ATOM 763 C C . GLU A 1 102 ? 11.929 4.117 -2.715 1.00 87.06 102 GLU A C 1
ATOM 765 O O . GLU A 1 102 ? 11.447 4.789 -1.804 1.00 87.06 102 GLU A O 1
ATOM 770 N N . VAL A 1 103 ? 11.158 3.503 -3.627 1.00 86.00 103 VAL A N 1
ATOM 771 C CA . VAL A 1 103 ? 9.684 3.535 -3.574 1.00 86.00 103 VAL A CA 1
ATOM 772 C C . VAL A 1 103 ? 9.192 2.958 -2.251 1.00 86.00 103 VAL A C 1
ATOM 774 O O . VAL A 1 103 ? 8.328 3.541 -1.603 1.00 86.00 103 VAL A O 1
ATOM 777 N N . ARG A 1 104 ? 9.735 1.811 -1.829 1.00 88.56 104 ARG A N 1
ATOM 778 C CA . ARG A 1 104 ? 9.367 1.187 -0.557 1.00 88.56 104 ARG A CA 1
ATOM 779 C C . ARG A 1 104 ? 9.648 2.110 0.624 1.00 88.56 104 ARG A C 1
ATOM 781 O O . ARG A 1 104 ? 8.772 2.233 1.471 1.00 88.56 104 ARG A O 1
ATOM 788 N N . HIS A 1 105 ? 10.830 2.721 0.686 1.00 88.00 105 HIS A N 1
ATOM 789 C CA . HIS A 1 105 ? 11.199 3.622 1.776 1.00 88.00 105 HIS A CA 1
ATOM 790 C C . HIS A 1 105 ? 10.237 4.808 1.855 1.00 88.00 105 HIS A C 1
ATOM 792 O O . HIS A 1 105 ? 9.619 5.021 2.892 1.00 88.00 105 HIS A O 1
ATOM 798 N N . ALA A 1 106 ? 10.020 5.499 0.733 1.00 88.25 106 ALA A N 1
ATOM 799 C CA . ALA A 1 106 ? 9.124 6.651 0.681 1.00 88.25 106 ALA A CA 1
ATOM 800 C C . ALA A 1 106 ? 7.672 6.289 1.042 1.00 88.25 106 ALA A C 1
ATOM 802 O O . ALA A 1 106 ? 6.979 7.051 1.710 1.00 88.25 106 ALA A O 1
ATOM 803 N N . VAL A 1 107 ? 7.199 5.108 0.628 1.00 88.69 107 VAL A N 1
ATOM 804 C CA . VAL A 1 107 ? 5.865 4.614 0.999 1.00 88.69 107 VAL A CA 1
ATOM 805 C C . VAL A 1 107 ? 5.764 4.347 2.498 1.00 88.69 107 VAL A C 1
ATOM 807 O O . VAL A 1 107 ? 4.750 4.686 3.103 1.00 88.69 107 VAL A O 1
ATOM 810 N N . VAL A 1 108 ? 6.773 3.704 3.091 1.00 88.94 108 VAL A N 1
ATOM 811 C CA . VAL A 1 108 ? 6.775 3.398 4.528 1.00 88.94 108 VAL A CA 1
ATOM 812 C C . VAL A 1 108 ? 6.780 4.692 5.336 1.00 88.94 108 VAL A C 1
ATOM 814 O O . VAL A 1 108 ? 5.920 4.853 6.195 1.00 88.94 108 VAL A O 1
ATOM 817 N N . GLU A 1 109 ? 7.651 5.635 4.985 1.00 88.94 109 GLU A N 1
ATOM 818 C CA . GLU A 1 109 ? 7.740 6.953 5.618 1.00 88.94 109 GLU A CA 1
ATOM 819 C C . GLU A 1 109 ? 6.402 7.708 5.555 1.00 88.94 109 GLU A C 1
ATOM 821 O O . GLU A 1 109 ? 5.875 8.136 6.581 1.00 88.94 109 GLU A O 1
ATOM 826 N N . ALA A 1 110 ? 5.767 7.767 4.379 1.00 88.38 110 ALA A N 1
ATOM 827 C CA . ALA A 1 110 ? 4.471 8.427 4.220 1.00 88.38 110 ALA A CA 1
ATOM 828 C C . ALA A 1 110 ? 3.352 7.779 5.059 1.00 88.38 110 ALA A C 1
ATOM 830 O O . ALA A 1 110 ? 2.457 8.467 5.556 1.00 88.38 110 ALA A O 1
ATOM 831 N N . VAL A 1 111 ? 3.375 6.452 5.218 1.00 88.75 111 VAL A N 1
ATOM 832 C CA . VAL A 1 111 ? 2.394 5.728 6.044 1.00 88.75 111 VAL A CA 1
ATOM 833 C C . VAL A 1 111 ? 2.660 5.942 7.532 1.00 88.75 111 VAL A C 1
ATOM 835 O O . VAL A 1 111 ? 1.707 6.100 8.294 1.00 88.75 111 VAL A O 1
ATOM 838 N N . GLU A 1 112 ? 3.919 5.965 7.961 1.00 88.00 112 GLU A N 1
ATOM 839 C CA . GLU A 1 112 ? 4.291 6.247 9.350 1.00 88.00 112 GLU A CA 1
ATOM 840 C C . GLU A 1 112 ? 3.908 7.670 9.755 1.00 88.00 112 GLU A C 1
ATOM 842 O O . GLU A 1 112 ? 3.284 7.867 10.800 1.00 88.00 112 GLU A O 1
ATOM 847 N N . ASP A 1 113 ? 4.178 8.651 8.897 1.00 88.19 113 ASP A N 1
ATOM 848 C CA . ASP A 1 113 ? 3.757 10.033 9.109 1.00 88.19 113 ASP A CA 1
ATOM 849 C C . ASP A 1 113 ? 2.237 10.165 9.176 1.00 88.19 113 ASP A C 1
ATOM 851 O O . ASP A 1 113 ? 1.704 10.897 10.013 1.00 88.19 113 ASP A O 1
ATOM 855 N N . PHE A 1 114 ? 1.520 9.425 8.331 1.00 87.69 114 PHE A N 1
ATOM 856 C CA . PHE A 1 114 ? 0.067 9.379 8.382 1.00 87.69 114 PHE A CA 1
ATOM 857 C C . PHE A 1 114 ? -0.444 8.831 9.722 1.00 87.69 114 PHE A C 1
ATOM 859 O O . PHE A 1 114 ? -1.315 9.439 10.345 1.00 87.69 114 PHE A O 1
ATOM 866 N N . LEU A 1 115 ? 0.112 7.712 10.191 1.00 87.31 115 LEU A N 1
ATOM 867 C CA . LEU A 1 115 ? -0.257 7.122 11.479 1.00 87.31 115 LEU A CA 1
ATOM 868 C C . LEU A 1 115 ? 0.085 8.055 12.647 1.00 87.31 115 LEU A C 1
ATOM 870 O O . LEU A 1 115 ? -0.710 8.180 13.578 1.00 87.31 115 LEU A O 1
ATOM 874 N N . ARG A 1 116 ? 1.217 8.766 12.576 1.00 87.50 116 ARG A N 1
ATOM 875 C CA . ARG A 1 116 ? 1.595 9.787 13.562 1.00 87.50 116 ARG A CA 1
ATOM 876 C C . ARG A 1 116 ? 0.584 10.933 13.597 1.00 87.50 116 ARG A C 1
ATOM 878 O O . ARG A 1 116 ? 0.155 11.327 14.676 1.00 87.50 116 ARG A O 1
ATOM 885 N N . ARG A 1 117 ? 0.164 11.446 12.434 1.00 85.38 117 ARG A N 1
ATOM 886 C CA . ARG A 1 117 ? -0.857 12.507 12.343 1.00 85.38 117 ARG A CA 1
ATOM 887 C C . ARG A 1 117 ? -2.212 12.051 12.872 1.00 85.38 117 ARG A C 1
ATOM 889 O O . ARG A 1 117 ? -2.883 12.832 13.535 1.00 85.38 117 ARG A O 1
ATOM 896 N N . GLN A 1 118 ? -2.603 10.803 12.612 1.00 82.44 118 GLN A N 1
ATOM 897 C CA . GLN A 1 118 ? -3.829 10.245 13.183 1.00 82.44 118 GLN A CA 1
ATOM 898 C C . GLN A 1 118 ? -3.766 10.157 14.708 1.00 82.44 118 GLN A C 1
ATOM 900 O O . GLN A 1 118 ? -4.733 10.522 15.361 1.00 82.44 118 GLN A O 1
ATOM 905 N N . ALA A 1 119 ? -2.636 9.731 15.277 1.00 79.25 119 ALA A N 1
ATOM 906 C CA . ALA A 1 119 ? -2.482 9.659 16.729 1.00 79.25 119 ALA A CA 1
ATOM 907 C C . ALA A 1 119 ? -2.626 11.036 17.403 1.00 79.25 119 ALA A C 1
ATOM 909 O O . ALA A 1 119 ? -3.273 11.138 18.435 1.00 79.25 119 ALA A O 1
ATOM 910 N N . ILE A 1 120 ? -2.083 12.096 16.792 1.00 73.50 120 ILE A N 1
ATOM 911 C CA . ILE A 1 120 ? -2.191 13.469 17.316 1.00 73.50 120 ILE A CA 1
ATOM 912 C C . ILE A 1 120 ? -3.627 14.006 17.180 1.00 73.50 120 ILE A C 1
ATOM 914 O O . ILE A 1 120 ? -4.149 14.618 18.106 1.00 73.50 120 ILE A O 1
ATOM 918 N N . ALA A 1 121 ? -4.293 13.744 16.049 1.00 66.19 121 ALA A N 1
ATOM 919 C CA . ALA A 1 121 ? -5.655 14.225 15.804 1.00 66.19 121 ALA A CA 1
ATOM 920 C C . ALA A 1 121 ? -6.704 13.626 16.765 1.00 66.19 121 ALA A C 1
ATOM 922 O O . ALA A 1 121 ? -7.703 14.277 17.065 1.00 66.19 121 ALA A O 1
ATOM 923 N N . GLU A 1 122 ? -6.488 12.400 17.249 1.00 58.38 122 GLU A N 1
ATOM 924 C CA . GLU A 1 122 ? -7.369 11.753 18.232 1.00 58.38 122 GLU A CA 1
ATOM 925 C C . GLU A 1 122 ? -7.229 12.377 19.640 1.00 58.38 122 GLU A C 1
ATOM 927 O O . GLU A 1 122 ? -8.215 12.442 20.374 1.00 58.38 122 GLU A O 1
ATOM 932 N N . ASP A 1 123 ? -6.052 12.907 20.001 1.00 53.44 123 ASP A N 1
ATOM 933 C CA . ASP A 1 123 ? -5.834 13.640 21.262 1.00 53.44 123 ASP A CA 1
ATOM 934 C C . ASP A 1 123 ? -6.483 15.042 21.242 1.00 53.44 123 ASP A C 1
ATOM 936 O O . ASP A 1 123 ? -7.073 15.482 22.233 1.00 53.44 123 ASP A O 1
ATOM 940 N N . ASP A 1 124 ? -6.473 15.728 20.094 1.00 51.69 124 ASP A N 1
ATOM 941 C CA . ASP A 1 124 ? -7.117 17.042 19.930 1.00 51.69 124 ASP A CA 1
ATOM 942 C C . ASP A 1 124 ? -8.658 16.972 19.986 1.00 51.69 124 ASP A C 1
ATOM 944 O O . ASP A 1 124 ? -9.313 17.908 20.4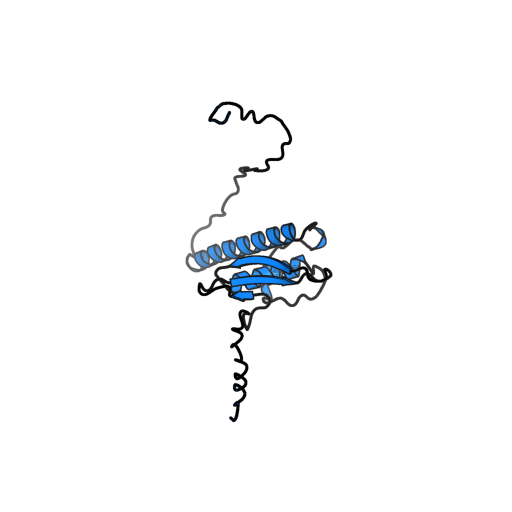52 1.00 51.69 124 ASP A O 1
ATOM 948 N N . ALA A 1 125 ? -9.269 15.850 19.583 1.00 53.25 125 ALA A N 1
ATOM 949 C CA . ALA A 1 125 ? -10.721 15.657 19.686 1.00 53.25 125 ALA A CA 1
ATOM 950 C C . ALA A 1 125 ? -11.215 15.491 21.142 1.00 53.25 125 ALA A C 1
ATOM 952 O O . ALA A 1 125 ? -12.406 15.671 21.414 1.00 53.25 125 ALA A O 1
ATOM 953 N N . LEU A 1 126 ? -10.313 15.185 22.084 1.00 52.66 126 LEU A N 1
ATOM 954 C CA . LEU A 1 126 ? -10.588 15.082 23.523 1.00 52.66 126 LEU A CA 1
ATOM 955 C C . LEU A 1 126 ? -10.111 16.307 24.322 1.00 52.66 126 LEU A C 1
ATOM 957 O O . LEU A 1 126 ? -10.471 16.442 25.492 1.00 52.66 126 LEU A O 1
ATOM 961 N N . SER A 1 127 ? -9.357 17.222 23.707 1.00 46.97 127 SER A N 1
ATOM 962 C CA . SER A 1 127 ? -8.749 18.367 24.387 1.00 46.97 127 SER A CA 1
ATOM 963 C C . SER A 1 127 ? -9.018 19.679 23.654 1.00 46.97 127 SER A C 1
ATOM 965 O O . SER A 1 127 ? -8.135 20.324 23.094 1.00 46.97 127 SER A O 1
ATOM 967 N N . GLY A 1 128 ? -10.262 20.148 23.738 1.00 51.97 128 GLY A N 1
ATOM 968 C CA . GLY A 1 128 ? -10.574 21.549 23.484 1.00 51.97 128 GLY A CA 1
ATOM 969 C C . GLY A 1 128 ? -9.981 22.454 24.569 1.00 51.97 128 GLY A C 1
ATOM 970 O O . GLY A 1 128 ? -10.717 22.887 25.445 1.00 51.97 128 GLY A O 1
ATOM 971 N N . THR A 1 129 ? -8.673 22.736 24.535 1.00 56.06 129 THR A N 1
ATOM 972 C CA . THR A 1 129 ? -8.056 23.949 25.107 1.00 56.06 129 THR A CA 1
ATOM 973 C C . THR A 1 129 ? -6.552 24.025 24.807 1.00 56.06 129 THR A C 1
ATOM 975 O O . THR A 1 129 ? -5.790 23.109 25.095 1.00 56.06 129 THR A O 1
ATOM 978 N N . SER A 1 130 ? -6.129 25.222 24.383 1.00 47.31 130 SER A N 1
ATOM 979 C CA . SER A 1 130 ? -4.757 25.767 24.360 1.00 47.31 130 SER A CA 1
ATOM 980 C C . SER A 1 130 ? -3.771 25.229 23.311 1.00 47.31 130 SER A C 1
ATOM 982 O O . SER A 1 130 ? -3.078 24.241 23.499 1.00 47.31 130 SER A O 1
ATOM 984 N N . SER A 1 131 ? -3.644 26.029 22.247 1.00 58.84 131 SER A N 1
ATOM 985 C CA . SER A 1 131 ? -2.408 26.380 21.537 1.00 58.84 131 SER A CA 1
ATOM 986 C C . SER A 1 131 ? -1.107 25.758 22.055 1.00 58.84 131 SER A C 1
ATOM 988 O O . SER A 1 131 ? -0.667 26.098 23.154 1.00 58.84 131 SER A O 1
ATOM 990 N N . SER A 1 132 ? -0.408 25.024 21.192 1.00 44.09 132 SER A N 1
ATOM 991 C CA . SER A 1 132 ? 1.043 25.140 20.992 1.00 44.09 132 SER A CA 1
ATOM 992 C C . SER A 1 132 ? 1.425 24.402 19.713 1.00 44.09 132 SER A C 1
ATOM 994 O O . SER A 1 132 ? 1.270 23.191 19.610 1.00 44.09 132 SER A O 1
ATOM 996 N N . ALA A 1 133 ? 1.920 25.146 18.726 1.00 54.25 133 ALA A N 1
ATOM 997 C CA . ALA A 1 133 ? 2.649 24.562 17.612 1.00 54.25 133 ALA A CA 1
ATOM 998 C C . ALA A 1 133 ? 3.872 23.798 18.156 1.00 54.25 133 ALA A C 1
ATOM 1000 O O . ALA A 1 133 ? 4.584 24.361 18.992 1.00 54.25 133 ALA A O 1
ATOM 1001 N N . PRO A 1 134 ? 4.176 22.577 17.691 1.00 52.91 134 PRO A N 1
ATOM 1002 C CA . PRO A 1 134 ? 5.487 22.005 17.925 1.00 52.91 134 PRO A CA 1
ATOM 1003 C C . PRO A 1 134 ? 6.482 22.650 16.959 1.00 52.91 134 PRO A C 1
ATOM 1005 O O . PRO A 1 134 ? 6.418 22.505 15.738 1.00 52.91 134 PRO A O 1
ATOM 1008 N N . SER A 1 135 ? 7.376 23.423 17.558 1.00 40.12 135 SER A N 1
ATOM 1009 C CA . SER A 1 135 ? 8.587 23.970 16.975 1.00 40.12 135 SER A CA 1
ATOM 1010 C C . SER A 1 135 ? 9.508 22.880 16.426 1.00 40.12 135 SER 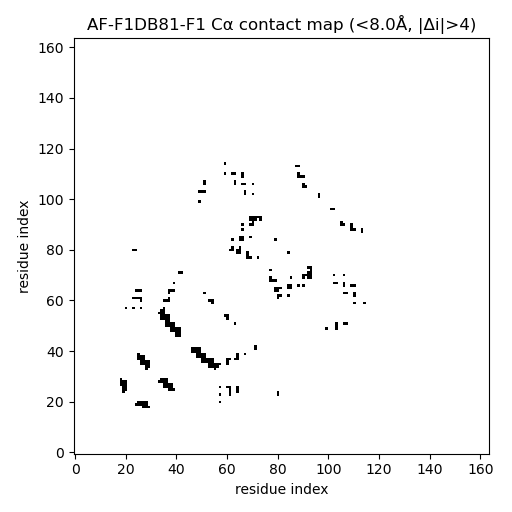A C 1
ATOM 1012 O O . SER A 1 135 ? 9.684 21.823 17.024 1.00 40.12 135 SER A O 1
ATOM 1014 N N . SER A 1 136 ? 10.118 23.233 15.303 1.00 49.94 136 SER A N 1
ATOM 1015 C CA . SER A 1 136 ? 11.322 22.706 14.672 1.00 49.94 136 SER A CA 1
ATOM 1016 C C . SER A 1 136 ? 12.450 22.274 15.631 1.00 49.94 136 SER A C 1
ATOM 1018 O O . SER A 1 136 ? 12.526 22.770 16.756 1.00 49.94 136 SER A O 1
ATOM 1020 N N . LEU A 1 137 ? 13.421 21.541 15.051 1.00 44.34 137 LEU A N 1
ATOM 1021 C CA . LEU A 1 137 ? 14.778 21.178 15.527 1.00 44.34 137 LEU A CA 1
ATOM 1022 C C . LEU A 1 137 ? 14.809 19.824 16.275 1.00 44.34 137 LEU A C 1
ATOM 1024 O O . LEU A 1 137 ? 14.087 19.648 17.245 1.00 44.34 137 LEU A O 1
ATOM 1028 N N . THR A 1 138 ? 15.575 18.805 15.871 1.00 42.25 138 THR A N 1
ATOM 1029 C CA . THR A 1 138 ? 16.986 18.816 15.438 1.00 42.25 138 THR A CA 1
ATOM 1030 C C . THR A 1 138 ? 17.315 17.721 14.414 1.00 42.25 138 THR A C 1
ATOM 1032 O O . THR A 1 138 ? 16.916 16.570 14.588 1.00 42.25 138 THR A O 1
ATOM 1035 N N . ASP A 1 139 ? 18.114 18.071 13.406 1.00 43.66 139 ASP A N 1
ATOM 1036 C CA . ASP A 1 139 ? 18.991 17.149 12.683 1.00 43.66 139 ASP A CA 1
ATOM 1037 C C . ASP A 1 139 ? 19.990 16.505 13.665 1.00 43.66 139 ASP A C 1
ATOM 1039 O O . ASP A 1 139 ? 20.663 17.228 14.397 1.00 43.66 139 ASP A O 1
ATOM 1043 N N . ASP A 1 140 ? 20.103 15.175 13.674 1.00 46.75 140 ASP A N 1
ATOM 1044 C CA . ASP A 1 140 ? 21.347 14.493 14.056 1.00 46.75 140 ASP A CA 1
ATOM 1045 C C . ASP A 1 140 ? 21.482 13.194 13.248 1.00 46.75 140 ASP A C 1
ATOM 1047 O O . ASP A 1 140 ? 20.802 12.186 13.441 1.00 46.75 140 ASP A O 1
ATOM 1051 N N . GLU A 1 141 ? 22.311 13.339 12.226 1.00 49.31 141 GLU A N 1
ATOM 1052 C CA . GLU A 1 141 ? 23.173 12.363 11.584 1.00 49.31 141 GLU A CA 1
ATOM 1053 C C . GLU A 1 141 ? 23.390 11.046 12.358 1.00 49.31 141 GLU A C 1
ATOM 1055 O O . GLU A 1 141 ? 24.058 10.985 13.383 1.00 49.31 141 GLU A O 1
ATOM 1060 N N . SER A 1 142 ? 22.962 9.924 11.777 1.00 42.41 142 SER A N 1
ATOM 1061 C CA . SER A 1 142 ? 23.738 8.693 11.932 1.00 42.41 142 SER A CA 1
ATOM 1062 C C . SER A 1 142 ? 23.829 7.972 10.601 1.00 42.41 142 SER A C 1
ATOM 1064 O O . SER A 1 142 ? 23.050 7.092 10.237 1.00 42.41 142 SER A O 1
ATOM 1066 N N . SER A 1 143 ? 24.813 8.449 9.848 1.00 47.22 143 SER A N 1
ATOM 1067 C CA . SER A 1 143 ? 25.445 7.743 8.754 1.00 47.22 143 SER A CA 1
ATOM 1068 C C . SER A 1 143 ? 25.988 6.408 9.268 1.00 47.22 143 SER A C 1
ATOM 1070 O O . SER A 1 143 ? 26.730 6.346 10.247 1.00 47.22 143 SER A O 1
ATOM 1072 N N . SER A 1 144 ? 25.636 5.317 8.602 1.00 40.59 144 SER A N 1
ATOM 1073 C CA . SER A 1 144 ? 26.418 4.083 8.656 1.00 40.59 144 SER A CA 1
ATOM 1074 C C . SER A 1 144 ? 26.406 3.443 7.278 1.00 40.59 144 SER A C 1
ATOM 1076 O O . SER A 1 144 ? 25.801 2.402 7.039 1.00 40.59 144 SER A O 1
ATOM 1078 N N . SER A 1 145 ? 27.101 4.109 6.359 1.00 47.72 145 SER A N 1
ATOM 1079 C CA . SER A 1 145 ? 27.914 3.403 5.373 1.00 47.72 145 SER A CA 1
ATOM 1080 C C . SER A 1 145 ? 29.196 2.936 6.061 1.00 47.72 145 SER A C 1
ATOM 1082 O O . SER A 1 145 ? 29.861 3.747 6.701 1.00 47.72 145 SER A O 1
ATOM 1084 N N . PRO A 1 146 ? 29.616 1.687 5.844 1.00 43.94 146 PRO A N 1
ATOM 1085 C CA . PRO A 1 146 ? 31.027 1.396 5.701 1.00 43.94 146 PRO A CA 1
ATOM 1086 C C . PRO A 1 146 ? 31.263 0.896 4.277 1.00 43.94 146 PRO A C 1
ATOM 1088 O O . PRO A 1 146 ? 30.775 -0.159 3.871 1.00 43.94 146 PRO A O 1
ATOM 1091 N N . ALA A 1 147 ? 32.000 1.687 3.509 1.00 44.91 147 ALA A N 1
ATOM 1092 C CA . ALA A 1 147 ? 32.577 1.276 2.244 1.00 44.91 147 ALA A CA 1
ATOM 1093 C C . ALA A 1 147 ? 34.071 1.565 2.306 1.00 44.91 147 ALA A C 1
ATOM 1095 O O . ALA A 1 147 ? 34.429 2.679 1.969 1.00 44.91 147 ALA A O 1
ATOM 1096 N N . GLU A 1 148 ? 34.895 0.594 2.714 1.00 41.94 148 GLU A N 1
ATOM 1097 C CA . GLU A 1 148 ? 36.352 0.506 2.461 1.00 41.94 148 GLU A CA 1
ATOM 1098 C C . GLU A 1 148 ? 36.692 -1.006 2.503 1.00 41.94 148 GLU A C 1
ATOM 1100 O O . GLU A 1 148 ? 36.321 -1.684 3.458 1.00 41.94 148 GLU A O 1
ATOM 1105 N N . ALA A 1 149 ? 37.049 -1.685 1.407 1.00 48.91 149 ALA A N 1
ATOM 1106 C CA . ALA A 1 149 ? 38.290 -1.628 0.625 1.00 48.91 149 ALA A CA 1
ATOM 1107 C C . ALA A 1 149 ? 39.522 -2.158 1.393 1.00 48.91 149 ALA A C 1
ATOM 1109 O O . ALA A 1 149 ? 40.010 -1.495 2.295 1.00 48.91 149 ALA A O 1
ATOM 1110 N N . GLU A 1 150 ? 39.987 -3.338 0.948 1.00 43.69 150 GLU A N 1
ATOM 1111 C CA . GLU A 1 150 ? 41.373 -3.849 0.900 1.00 43.69 150 GLU A CA 1
ATOM 1112 C C . GLU A 1 150 ? 42.251 -3.851 2.173 1.00 43.69 150 GLU A C 1
ATOM 1114 O O . GLU A 1 150 ? 42.588 -2.799 2.704 1.00 43.69 150 GLU A O 1
ATOM 1119 N N . ALA A 1 151 ? 42.743 -5.038 2.565 1.00 51.34 151 ALA A N 1
ATOM 1120 C CA . ALA A 1 151 ? 44.177 -5.349 2.723 1.00 51.34 151 ALA A CA 1
ATOM 1121 C C . ALA A 1 151 ? 44.406 -6.585 3.619 1.00 51.34 151 ALA A C 1
ATOM 1123 O O . ALA A 1 151 ? 44.092 -6.571 4.804 1.00 51.34 151 ALA A O 1
ATOM 1124 N N . GLU A 1 152 ? 44.985 -7.615 3.000 1.00 48.44 152 GLU A N 1
ATOM 1125 C CA . GLU A 1 152 ? 46.162 -8.370 3.448 1.00 48.44 152 GLU A CA 1
ATOM 1126 C C . GLU A 1 152 ? 46.230 -9.032 4.848 1.00 48.44 152 GLU A C 1
ATOM 1128 O O . GLU A 1 152 ? 46.073 -8.425 5.902 1.00 48.44 152 GLU A O 1
ATOM 1133 N N . ASP A 1 153 ? 46.707 -10.279 4.786 1.00 47.22 153 ASP A N 1
ATOM 1134 C CA . ASP A 1 153 ? 47.553 -10.960 5.773 1.00 47.22 153 ASP A CA 1
ATOM 1135 C C . ASP A 1 153 ? 46.877 -11.545 7.026 1.00 47.22 153 ASP A C 1
ATOM 1137 O O . ASP A 1 153 ? 46.834 -10.968 8.113 1.00 47.22 153 ASP A O 1
ATOM 1141 N N . SER A 1 154 ? 46.403 -12.788 6.877 1.00 54.06 154 SER A N 1
ATOM 1142 C CA . SER A 1 154 ? 46.202 -13.698 8.004 1.00 54.06 154 SER A CA 1
ATOM 1143 C C . SER A 1 154 ? 47.393 -14.663 8.094 1.00 54.06 154 SER A C 1
ATOM 1145 O O . SER A 1 154 ? 47.438 -15.643 7.344 1.00 54.06 154 SER A O 1
ATOM 1147 N N . PRO A 1 155 ? 48.345 -14.421 9.011 1.00 55.16 155 PRO A N 1
ATOM 1148 C CA . PRO A 1 155 ? 49.359 -15.392 9.382 1.00 55.16 155 PRO A CA 1
ATOM 1149 C C . PRO A 1 155 ? 48.742 -16.409 10.350 1.00 55.16 155 PRO A C 1
ATOM 1151 O O . PRO A 1 155 ? 48.568 -16.137 11.537 1.00 55.16 155 PRO A O 1
ATOM 1154 N N . PHE A 1 156 ? 48.402 -17.593 9.842 1.00 43.22 156 PHE A N 1
ATOM 1155 C CA . PHE A 1 156 ? 48.170 -18.771 10.676 1.00 43.22 156 PHE A CA 1
ATOM 1156 C C . PHE A 1 156 ? 49.366 -19.710 10.512 1.00 43.22 156 PHE A C 1
ATOM 1158 O O . PHE A 1 156 ? 49.363 -20.618 9.686 1.00 43.22 156 PHE A O 1
ATOM 1165 N N . GLU A 1 157 ? 50.410 -19.438 11.285 1.00 56.25 157 GLU A N 1
ATOM 1166 C CA . GLU A 1 157 ? 51.511 -20.361 11.550 1.00 56.25 157 GLU A CA 1
ATOM 1167 C C . GLU A 1 157 ? 51.718 -20.443 13.064 1.00 56.25 157 GLU A C 1
ATOM 1169 O O . GLU A 1 157 ? 51.552 -19.443 13.768 1.00 56.25 157 GLU A O 1
ATOM 1174 N N . LEU A 1 158 ? 52.138 -21.641 13.492 1.00 47.03 158 LEU A N 1
ATOM 1175 C CA . LEU A 1 158 ? 52.390 -22.158 14.848 1.00 47.03 158 LEU A CA 1
ATOM 1176 C C . LEU A 1 158 ? 51.155 -22.833 15.494 1.00 47.03 158 LEU A C 1
ATOM 1178 O O . LEU A 1 158 ? 50.137 -22.197 15.734 1.00 47.03 158 LEU A O 1
ATOM 1182 N N . ASP A 1 159 ? 51.146 -24.125 15.837 1.00 44.22 159 ASP A N 1
ATOM 1183 C CA . ASP A 1 159 ? 52.233 -25.107 15.937 1.00 44.22 159 ASP A CA 1
ATOM 1184 C C . ASP A 1 159 ? 51.673 -26.552 16.019 1.00 44.22 159 ASP A C 1
ATOM 1186 O O . ASP A 1 159 ? 50.674 -26.808 16.690 1.00 44.22 159 ASP A O 1
ATOM 1190 N N . VAL A 1 160 ? 52.377 -27.477 15.353 1.00 53.38 160 VAL A N 1
ATOM 1191 C CA . VAL A 1 160 ? 52.793 -28.832 15.792 1.00 53.38 160 VAL A CA 1
ATOM 1192 C C . VAL A 1 160 ? 51.769 -29.795 16.427 1.00 53.38 160 VAL A C 1
ATOM 1194 O O . VAL A 1 160 ? 51.460 -29.694 17.612 1.00 53.38 160 VAL A O 1
ATOM 1197 N N . LEU A 1 161 ? 51.453 -30.888 15.701 1.00 51.97 161 LEU A N 1
ATOM 1198 C CA . LEU A 1 161 ? 51.549 -32.261 16.241 1.00 51.97 161 LEU A CA 1
ATOM 1199 C C . LEU A 1 161 ? 51.596 -33.353 15.137 1.00 51.97 161 LEU A C 1
ATOM 1201 O O . LEU A 1 161 ? 50.630 -33.531 14.406 1.00 51.97 161 LEU A O 1
ATOM 1205 N N . SER A 1 162 ? 52.710 -34.100 15.105 1.00 51.34 162 SER A N 1
ATOM 1206 C CA . SER A 1 162 ? 52.866 -35.529 14.737 1.00 51.34 162 SER A CA 1
ATOM 1207 C C . SER A 1 162 ? 52.371 -36.070 13.382 1.00 51.34 162 SER A C 1
ATOM 1209 O O . SER A 1 162 ? 51.177 -36.274 13.205 1.00 51.34 162 SER A O 1
ATOM 1211 N N . ASP A 1 163 ? 53.301 -36.482 12.505 1.00 53.72 163 ASP A N 1
ATOM 1212 C CA . ASP A 1 163 ? 53.614 -37.909 12.241 1.00 53.72 163 ASP A CA 1
ATOM 1213 C C . ASP A 1 163 ? 54.854 -38.036 11.318 1.00 53.72 163 ASP A C 1
ATOM 1215 O O . ASP A 1 163 ? 54.982 -37.282 10.351 1.00 53.72 163 ASP A O 1
ATOM 1219 N N . MET A 1 164 ? 55.712 -39.024 11.613 1.00 43.00 164 MET A N 1
ATOM 1220 C CA . MET A 1 164 ? 56.970 -39.440 10.945 1.00 43.00 164 MET A CA 1
ATOM 1221 C C . MET A 1 164 ? 58.269 -38.700 11.322 1.00 43.00 164 MET A C 1
ATOM 1223 O O . MET A 1 164 ? 59.148 -38.527 10.444 1.00 43.00 164 MET A O 1
#

Sequence (164 aa):
VCTSAPGKRPAGRTKFRETRHPVYRGVRRRGNAGRWVCEVRVPGRRGSRLWLGTFDTAEAAARANDATMIALNAGGAACLNFADSAELLAVPAASSYRSLDEVRHAVVEAVEDFLRRQAIAEDDALSGTSSSAPSSLTDDESSSSPAEAEAEDSPFELDVLSDM

Secondary structure (DSSP, 8-state):
---PPPP------------B-SSSTTEEEETTTTEEEEEEEPTTSTT-EEEEEEESSHHHHHHHHHHHHHHH-TTS----S-STHHHH--PPPGGG-SSHHHHHHHHHHHHHHHHHHHHHHHHHTT--------------------------------------

InterPro domains:
  IPR001471 AP2/ERF domain [PF00847] (22-73)
  IPR001471 AP2/ERF domain [PR00367] (24-35)
  IPR001471 AP2/ERF domain [PR00367] (48-64)
  IPR001471 AP2/ERF domain [PS51032] (23-83)
  IPR001471 AP2/ERF domain [SM00380] (23-89)
  IPR016177 DNA-binding domain superfamily [SSF54171] (23-84)
  IPR036955 AP2/ERF domain superfamily [G3DSA:3.30.730.10] (23-84)
  IPR045277 Dehydration-responsive element-binding protein 1A-I [PTHR31839] (4-140)

pLDDT: mean 70.36, std 16.77, range [40.12, 92.69]

Organism: Secale cereale (NCBI:txid4550)

Mean predicted aligned error: 16.55 Å

Radius of gyration: 26.57 Å; Cα contacts (8 Å, |Δi|>4): 159; chains: 1; bounding box: 69×91×42 Å

=== Feature glossary ===
Feature key, reading from the visual/contextual features back to the raw sequence:

Rendered structure images. Six rendered views show the 3D structure from the faces of a cube — i.e. along ±x, ±y, ±z. Rendering representation is drawn randomly per protein from cartoon (secondary-structure ribbons), sticks (backbone bonds), or molecular surface; coloring is either N→C rainbow (blue at the N-terminus through red at the C-terminus) or one color per chain.

Contact-map, Ramachandran, and PAE plots. The contact map is a binary N×N matrix image: pixel (i, j) is dark where Cα_i and Cα_j are within 8 Å and |i−j|>4. Because the |i−j|>4 filter removes local helical contacts, off-diagonal stripes parallel to the main diagonal indicate parallel β-sheets; stripes perpendicular to it indicate antiparallel β-sheets. The Ramachandran plot scatters every residue's (φ, ψ) pair against the sterically allowed regions. The PAE heatmap renders the predicted-aligned-error matrix.

InterPro / GO / CATH / organism. Database cross-references. InterPro integrates a dozen domain/family signature databases into unified entries with residue-range hits. GO terms attach function/process/location labels with evidence codes. CATH codes position the fold in a four-level structural taxonomy. Organism is the NCBI-taxono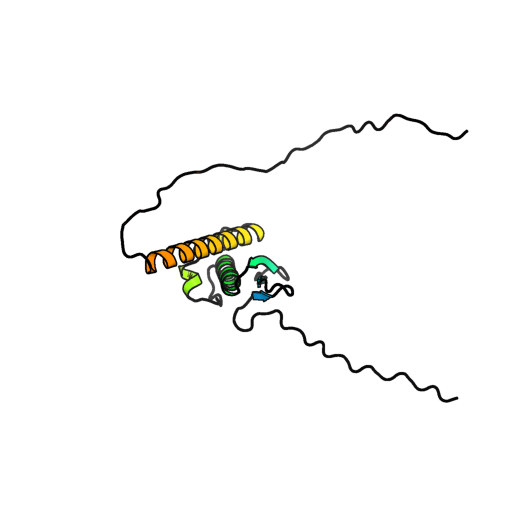my species name.

Nearest PDB structures. The Foldseek neighbor list gives the closest experimentally determined structures in the PDB, ranked by structural alignment. TM-score near 1 means near-identical fold; near 0.3 means only rough topology match. This is how one finds what a novel AlphaFold prediction most resembles in the solved-structure universe.

Predicted aligned error. PAE(i, j) answers: if I align the predicted and true structures on residue i, how far off (in Å) do I expect residue j to be? A block-diagonal PAE matrix with low values on the blocks and high values off-diagonal is the signature of a multi-domain protein with confidently predicted domains but uncertain inter-domain orientation.

Solvent-accessible surface area. Accessible surface area quantifies burial. A residue with SASA near zero is packed into the hydrophobic core; one with SASA >100 Å² sits on the surface. Computed here via the Shrake–Rupley numerical algorithm with a 1.4 Å probe.

B-factor. B-factor (Debye–Waller factor) reflects atomic displacement in the crystal lattice. It is an experimental observable (units Å²), not a prediction; low values mean the atom is pinned down, high values mean it moves or is heterogeneous across the crystal.

pLDDT. For AlphaFold models, the B-factor field carries pLDDT — the model's own estimate of local accuracy on a 0–100 scale. Regions with pLDDT<50 should be treated as essentially unmodeled; they often correspond to intrinsically disordered segments.

Backbone torsions (φ/ψ). φ (phi) and ψ (psi) are the two rotatable backbone dihedrals per residue: φ is the C(i-1)–N–Cα–C torsion, ψ is the N–Cα–C–N(i+1) torsion, both in degrees on (−180°, 180°]. α-helical residues cluster near (−60°, −45°); β-strand residues near (−120°, +130°). A Ramachandran plot is simply a scatter of (φ, ψ) for every residue.

Radius of gyration, Cα contacts, bounding box. Radius of gyration (Rg) is the root-mean-square distance of Cα atoms from their centroid — a single number for overall size and compactness. A globular domain of N residues has Rg ≈ 2.2·N^0.38 Å; an extended or disordered chain has a much larger Rg. The Cα contact count is the number of residue pairs whose Cα atoms are within 8 Å and are more than four positions apart in sequence — a standard proxy for tertiary packing density. The bounding box is the smallest axis-aligned box enclosing all Cα atoms.

Secondary structure (3-state, P-SEA). Three-state secondary structure (P-SEA) collapses the eight DSSP classes into helix (a), strand (b), and coil (c). P-SEA assigns these from Cα geometry alone — distances and angles — without requiring backbone oxygens, so it works on any Cα trace.

Secondary structure (8-state, DSSP). DSSP 8-state secondary structure assigns each residue one of H (α-helix), G (3₁₀-helix), I (π-helix), E (extended β-strand), B (isolated β-bridge), T (hydrogen-bonded turn), S (bend), or '-' (coil). The assignment is computed from backbone hydrogen-bond geometry via the Kabsch–Sander algorithm.

Foldseek 3Di. A 3Di character summarizes, for each residue, the relative orientation of the Cα frame of its nearest spatial neighbor. Because it encodes fold topology rather than chemistry, 3Di alignments detect remote structural similarity that sequence alignment misses.

mmCIF coordinates. The mmCIF block holds the 3D Cartesian coordinates of each backbone atom (N, Cα, C, O) in ångströms. mmCIF is the PDB's canonical archive format — a tagged-loop text represen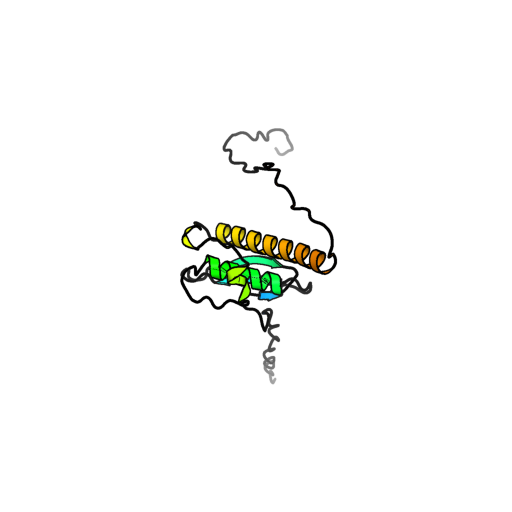tation of the atomic model.

Sequence. Sequence gives the chain of amino acids in standard one-letter code (A=alanine, C=cysteine, …, Y=tyrosine), read N→C. It is the only feature that is directly encoded by the gene; all structural features are derived from the folded form of this sequence.